Protein AF-A0A1G1JR77-F1 (afdb_monomer_lite)

Foldseek 3Di:
DDPDDDDFDDLVNLCCVVVLAPPVLQVVLVVVQVVCCVPPVDRDDSVVSCVVVVSHPLVVSLVSCVVSVVPPSVVVCVVVCVVVPDD

Radius of gyration: 13.39 Å; chains: 1; bounding box: 30×34×34 Å

pLDDT: mean 76.09, std 19.36, range [32.31, 93.94]

Sequence (87 aa):
MALFRRDRKKFGEMLIEKGLATKTDIEEALKVQKEIYETKRIQKKIGVILHEKGIIDLDSIDDVLNEQKHFNGFILKGLIYSIFHSK

Secondary structure (DSSP, 8-state):
-----SSS--HHHHHHHTTSS-HHHHHHHHHHHHHHHHHH-----HHHHHHHTTSS-HHHHHHHHHHTT---HHHHHHHHHHHHS--

Structure (mmCIF, N/CA/C/O backbone):
data_AF-A0A1G1JR77-F1
#
_entry.id   AF-A0A1G1JR77-F1
#
loop_
_atom_site.group_PDB
_atom_site.id
_atom_site.type_symbol
_atom_site.label_atom_id
_atom_site.label_alt_id
_atom_site.label_comp_id
_atom_site.label_asym_id
_atom_site.label_entity_id
_atom_site.label_seq_id
_atom_site.pdbx_PDB_ins_code
_atom_site.Cartn_x
_atom_site.Cartn_y
_atom_site.Cartn_z
_atom_site.occupancy
_atom_site.B_iso_or_equiv
_atom_site.auth_seq_id
_atom_site.auth_comp_id
_atom_site.auth_asym_id
_atom_site.auth_atom_id
_atom_site.pdbx_PDB_model_num
ATOM 1 N N . MET A 1 1 ? 8.643 14.247 13.125 1.00 32.41 1 MET A N 1
ATOM 2 C CA . MET A 1 1 ? 8.109 15.319 12.253 1.00 32.41 1 MET A CA 1
ATOM 3 C C . MET A 1 1 ? 7.524 14.679 11.015 1.00 32.41 1 MET A C 1
ATOM 5 O O . MET A 1 1 ? 8.278 14.111 10.239 1.00 32.41 1 MET A O 1
ATOM 9 N N . ALA A 1 2 ? 6.205 14.713 10.850 1.00 32.31 2 ALA A N 1
ATOM 10 C CA . ALA A 1 2 ? 5.565 14.141 9.678 1.00 32.31 2 ALA A CA 1
ATOM 11 C C . ALA A 1 2 ? 4.808 15.242 8.928 1.00 32.31 2 ALA A C 1
ATOM 13 O O . ALA A 1 2 ? 3.867 15.840 9.446 1.00 32.31 2 ALA A O 1
ATOM 14 N N . LEU A 1 3 ? 5.303 15.560 7.730 1.00 37.03 3 LEU A N 1
ATOM 15 C CA . LEU A 1 3 ? 4.695 16.509 6.803 1.00 37.03 3 LEU A CA 1
ATOM 16 C C . LEU A 1 3 ? 3.396 15.907 6.249 1.00 37.03 3 LEU A C 1
ATOM 18 O O . LEU A 1 3 ? 3.390 15.219 5.228 1.00 37.03 3 LEU A O 1
ATOM 22 N N . PHE A 1 4 ? 2.279 16.171 6.919 1.00 42.62 4 PHE A N 1
ATOM 23 C CA . PHE A 1 4 ? 0.950 15.829 6.423 1.00 42.62 4 PHE A CA 1
ATOM 24 C C . PHE A 1 4 ? 0.217 17.121 6.065 1.00 42.62 4 PHE A C 1
ATOM 26 O O . PHE A 1 4 ? -0.356 17.793 6.919 1.00 42.62 4 PHE A O 1
ATOM 33 N N . ARG A 1 5 ? 0.290 17.508 4.782 1.00 39.62 5 ARG A N 1
ATOM 34 C CA . ARG A 1 5 ? -0.601 18.539 4.235 1.00 39.62 5 ARG A CA 1
ATOM 35 C C . ARG A 1 5 ? -2.052 18.075 4.401 1.00 39.62 5 ARG A C 1
ATOM 37 O O . ARG A 1 5 ? -2.366 16.926 4.094 1.00 39.62 5 ARG A O 1
ATOM 44 N N . ARG A 1 6 ? -2.873 18.997 4.908 1.00 46.06 6 ARG A N 1
ATOM 45 C CA . ARG A 1 6 ? -4.298 18.862 5.225 1.00 46.06 6 ARG A CA 1
ATOM 46 C C . ARG A 1 6 ? -5.143 18.597 3.966 1.00 46.06 6 ARG A C 1
ATOM 48 O O . ARG A 1 6 ? -4.763 18.990 2.866 1.00 46.06 6 ARG A O 1
ATOM 55 N N . ASP A 1 7 ? -6.273 17.929 4.200 1.00 44.88 7 ASP A N 1
ATOM 56 C CA . ASP A 1 7 ? -7.505 17.887 3.388 1.00 44.88 7 ASP A CA 1
ATOM 57 C C . ASP A 1 7 ? -7.810 16.697 2.461 1.00 44.88 7 ASP A C 1
ATOM 59 O O . ASP A 1 7 ? -8.848 16.701 1.807 1.00 44.88 7 ASP A O 1
ATOM 63 N N . ARG A 1 8 ? -7.048 15.595 2.492 1.00 51.16 8 ARG A N 1
ATOM 64 C CA . ARG A 1 8 ? -7.545 14.277 2.027 1.00 51.16 8 ARG A CA 1
ATOM 65 C C . ARG A 1 8 ? -6.971 13.155 2.891 1.00 51.16 8 ARG A C 1
ATOM 67 O O . ARG A 1 8 ? -5.749 13.075 3.001 1.00 51.16 8 ARG A O 1
ATOM 74 N N . LYS A 1 9 ? -7.820 12.284 3.463 1.00 59.62 9 LYS A N 1
ATOM 75 C CA . LYS A 1 9 ? -7.358 11.031 4.095 1.00 59.62 9 LYS A CA 1
ATOM 76 C C . LYS A 1 9 ? -6.493 10.278 3.085 1.00 59.62 9 LYS A C 1
ATOM 78 O O . LYS A 1 9 ? -6.892 10.104 1.925 1.00 59.62 9 LYS A O 1
ATOM 83 N N . LYS A 1 10 ? -5.272 9.909 3.475 1.00 76.88 10 LYS A N 1
ATOM 84 C CA . LYS A 1 10 ? -4.359 9.204 2.569 1.00 76.88 10 LYS A CA 1
ATOM 85 C C . LYS A 1 10 ? -4.834 7.760 2.430 1.00 76.88 10 LYS A C 1
ATOM 87 O O . LYS A 1 10 ? -5.242 7.151 3.409 1.00 76.88 10 LYS A O 1
ATOM 92 N N . PHE A 1 11 ? -4.725 7.196 1.229 1.00 83.56 11 PHE A N 1
ATOM 93 C CA . PHE A 1 11 ? -5.151 5.821 0.934 1.00 83.56 11 PHE A CA 1
ATOM 94 C C . PHE A 1 11 ? -4.610 4.809 1.963 1.00 83.56 11 PHE A C 1
ATOM 96 O O . PHE A 1 11 ? -5.366 4.020 2.511 1.00 83.56 11 PHE A O 1
ATOM 103 N N . GLY A 1 12 ? -3.321 4.906 2.313 1.00 86.44 12 GLY A N 1
ATOM 104 C CA . GLY A 1 12 ? -2.709 4.036 3.324 1.00 86.44 12 GLY A CA 1
ATOM 105 C C . GLY A 1 12 ? -3.286 4.191 4.738 1.00 86.44 12 GLY A C 1
ATOM 106 O O . GLY A 1 12 ? -3.331 3.214 5.470 1.00 86.44 12 GLY A O 1
ATOM 107 N N . GLU A 1 13 ? -3.768 5.377 5.123 1.00 87.75 13 GLU A N 1
ATOM 108 C CA . GLU A 1 13 ? -4.437 5.578 6.420 1.00 87.75 13 GLU A CA 1
ATOM 109 C C . GLU A 1 13 ? -5.804 4.887 6.430 1.00 87.75 13 GLU A C 1
ATOM 111 O O . GLU A 1 13 ? -6.135 4.215 7.400 1.00 87.75 13 GLU A O 1
ATOM 116 N N . MET A 1 14 ? -6.555 4.973 5.326 1.00 88.75 14 MET A N 1
ATOM 117 C CA . MET A 1 14 ? -7.845 4.287 5.186 1.00 88.75 14 MET A CA 1
ATOM 118 C C . MET A 1 14 ? -7.693 2.762 5.237 1.00 88.75 14 MET A C 1
ATOM 120 O O . MET A 1 14 ? -8.530 2.088 5.829 1.00 88.75 14 MET A O 1
ATOM 124 N N . LEU A 1 15 ? -6.614 2.215 4.662 1.00 90.19 15 LEU A N 1
ATOM 125 C CA . LEU A 1 15 ? -6.318 0.782 4.760 1.00 90.19 15 LEU A CA 1
ATOM 126 C C . LEU A 1 15 ? -6.071 0.338 6.204 1.00 90.19 15 LEU A C 1
ATOM 128 O O . LEU A 1 15 ? -6.581 -0.703 6.615 1.00 90.19 15 LEU A O 1
ATOM 132 N N . ILE A 1 16 ? -5.332 1.140 6.976 1.00 91.06 16 ILE A N 1
ATOM 133 C CA . ILE A 1 16 ? -5.059 0.854 8.389 1.00 91.06 16 ILE A CA 1
ATOM 134 C C . ILE A 1 16 ? -6.339 0.950 9.218 1.00 91.06 16 ILE A C 1
ATOM 136 O O . ILE A 1 16 ? -6.631 0.049 9.999 1.00 91.06 16 ILE A O 1
ATOM 140 N N . GLU A 1 17 ? -7.130 2.008 9.029 1.00 90.38 17 GLU A N 1
ATOM 141 C CA . GLU A 1 17 ? -8.401 2.200 9.741 1.00 90.38 17 GLU A CA 1
ATOM 142 C C . GLU A 1 17 ? -9.395 1.057 9.491 1.00 90.38 17 GLU A C 1
ATOM 144 O O . GLU A 1 17 ? -10.162 0.704 10.383 1.00 90.38 17 GLU A O 1
ATOM 149 N N . LYS A 1 18 ? -9.368 0.458 8.295 1.00 89.69 18 LYS A N 1
ATOM 150 C CA . LYS A 1 18 ? -10.222 -0.677 7.918 1.00 89.69 18 LYS A CA 1
ATOM 151 C C . LYS A 1 18 ? -9.648 -2.043 8.300 1.00 89.69 18 LYS A C 1
ATOM 153 O O . LYS A 1 18 ? -10.297 -3.051 8.045 1.00 89.69 18 LYS A O 1
ATOM 158 N N . GLY A 1 19 ? -8.446 -2.098 8.878 1.00 92.44 19 GLY A N 1
ATOM 159 C CA . GLY A 1 19 ? -7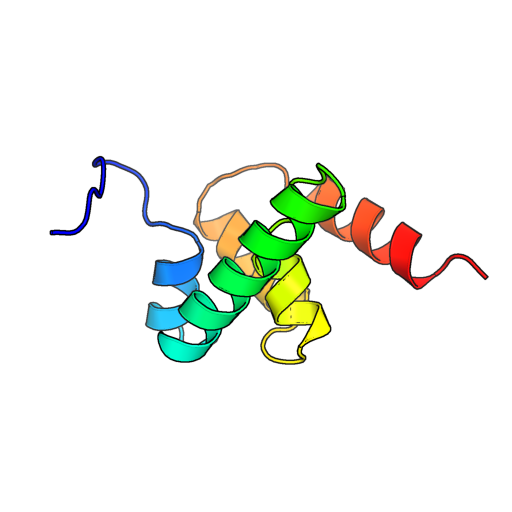.774 -3.357 9.212 1.00 92.44 19 GLY A CA 1
ATOM 160 C C . GLY A 1 19 ? -7.302 -4.164 7.996 1.00 92.44 19 GLY A C 1
ATOM 161 O O . GLY A 1 19 ? -6.999 -5.343 8.140 1.00 92.44 19 GLY A O 1
ATOM 162 N N . LEU A 1 20 ? -7.230 -3.542 6.814 1.00 92.69 20 LEU A N 1
ATOM 163 C CA . LEU A 1 20 ? -6.810 -4.177 5.556 1.00 92.69 20 LEU A CA 1
ATOM 164 C C . LEU A 1 20 ? -5.285 -4.222 5.395 1.00 92.69 20 LEU A C 1
ATOM 166 O O . LEU A 1 20 ? -4.765 -4.982 4.589 1.00 92.69 20 LEU A O 1
ATOM 170 N N . ALA A 1 21 ? -4.564 -3.368 6.120 1.00 92.81 21 ALA A N 1
ATOM 171 C CA . ALA A 1 21 ? -3.108 -3.366 6.165 1.00 92.81 21 ALA A CA 1
ATOM 172 C C . ALA A 1 21 ? -2.632 -2.807 7.506 1.00 92.81 21 ALA A C 1
ATOM 174 O O . ALA A 1 21 ? -3.267 -1.926 8.086 1.00 92.81 21 ALA A O 1
ATOM 175 N N . THR A 1 22 ? -1.485 -3.263 7.993 1.00 93.94 22 THR A N 1
ATOM 176 C CA . THR A 1 22 ? -0.848 -2.667 9.167 1.00 93.94 22 THR A CA 1
ATOM 177 C C . THR A 1 22 ? -0.012 -1.450 8.781 1.00 93.94 22 THR A C 1
ATOM 179 O O . THR A 1 22 ? 0.362 -1.245 7.625 1.00 93.94 22 THR A O 1
ATOM 182 N N . LYS A 1 23 ? 0.356 -0.631 9.771 1.00 91.06 23 LYS A N 1
ATOM 183 C CA . LYS A 1 23 ? 1.302 0.470 9.552 1.00 91.06 23 LYS A CA 1
ATOM 184 C C . LYS A 1 23 ? 2.636 -0.024 8.975 1.00 91.06 23 LYS A C 1
ATOM 186 O O . LYS A 1 23 ? 3.185 0.633 8.094 1.00 91.06 23 LYS A O 1
ATOM 191 N N . THR A 1 24 ? 3.121 -1.176 9.440 1.00 93.25 24 THR A N 1
ATOM 192 C CA . THR A 1 24 ? 4.349 -1.808 8.942 1.00 93.25 24 THR A CA 1
ATOM 193 C C . THR A 1 24 ? 4.229 -2.154 7.461 1.00 93.25 24 THR A C 1
ATOM 195 O O . THR A 1 24 ? 5.116 -1.805 6.687 1.00 93.25 24 THR A O 1
ATOM 198 N N . ASP A 1 25 ? 3.099 -2.730 7.046 1.00 93.75 25 ASP A N 1
ATOM 199 C CA . ASP A 1 25 ? 2.837 -3.068 5.641 1.00 93.75 25 ASP A CA 1
ATOM 200 C C . ASP A 1 25 ? 2.884 -1.830 4.739 1.00 93.75 25 ASP A C 1
ATOM 202 O O . ASP A 1 25 ? 3.494 -1.840 3.666 1.00 93.75 25 ASP A O 1
ATOM 206 N N . ILE A 1 26 ? 2.282 -0.726 5.194 1.00 92.50 26 ILE A N 1
ATOM 207 C CA . ILE A 1 26 ? 2.306 0.549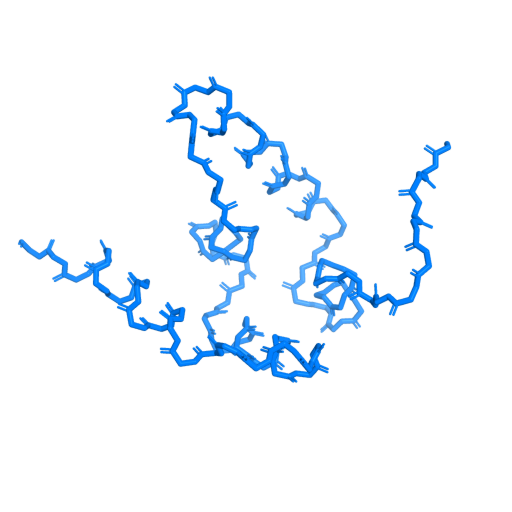 4.469 1.00 92.50 26 ILE A CA 1
ATOM 208 C C . ILE A 1 26 ? 3.733 1.101 4.371 1.00 92.50 26 ILE A C 1
ATOM 210 O O . ILE A 1 26 ? 4.146 1.559 3.304 1.00 92.50 26 ILE A O 1
ATOM 214 N N . GLU A 1 27 ? 4.502 1.064 5.459 1.00 91.69 27 GLU A N 1
ATOM 215 C CA . GLU A 1 27 ? 5.888 1.537 5.469 1.00 91.69 27 GLU A CA 1
ATOM 216 C C . GLU A 1 27 ? 6.788 0.712 4.542 1.00 91.69 27 GLU A C 1
ATOM 218 O O . GLU A 1 27 ? 7.592 1.279 3.798 1.00 91.69 27 GLU A O 1
ATOM 223 N N . GLU A 1 28 ? 6.636 -0.612 4.530 1.00 92.88 28 GLU A N 1
ATOM 224 C CA . GLU A 1 28 ? 7.350 -1.481 3.597 1.00 92.88 28 GLU A CA 1
ATOM 225 C C . GLU A 1 28 ? 6.969 -1.207 2.144 1.00 92.88 28 GLU A C 1
ATOM 227 O O . GLU A 1 28 ? 7.846 -1.070 1.289 1.00 92.88 28 GLU A O 1
ATOM 232 N N . ALA A 1 29 ? 5.675 -1.077 1.851 1.00 90.88 29 ALA A N 1
ATOM 233 C CA . ALA A 1 29 ? 5.216 -0.794 0.499 1.00 90.88 29 ALA A CA 1
ATOM 234 C C . ALA A 1 29 ? 5.720 0.571 -0.007 1.00 90.88 29 ALA A C 1
ATOM 236 O O . ALA A 1 29 ? 6.055 0.701 -1.185 1.00 90.88 29 ALA A O 1
ATOM 237 N N . LEU A 1 30 ? 5.852 1.573 0.871 1.00 89.81 30 LEU A N 1
ATOM 238 C CA . LEU A 1 30 ? 6.472 2.864 0.544 1.00 89.81 30 LEU A CA 1
ATOM 239 C C . LEU A 1 30 ? 7.975 2.746 0.263 1.00 89.81 30 LEU A C 1
ATOM 241 O O . LEU A 1 30 ? 8.469 3.396 -0.661 1.00 89.81 30 LEU A O 1
ATOM 245 N N . LYS A 1 31 ? 8.706 1.918 1.022 1.00 92.19 31 LYS A N 1
ATOM 246 C CA . LYS A 1 31 ? 10.128 1.641 0.751 1.00 92.19 31 L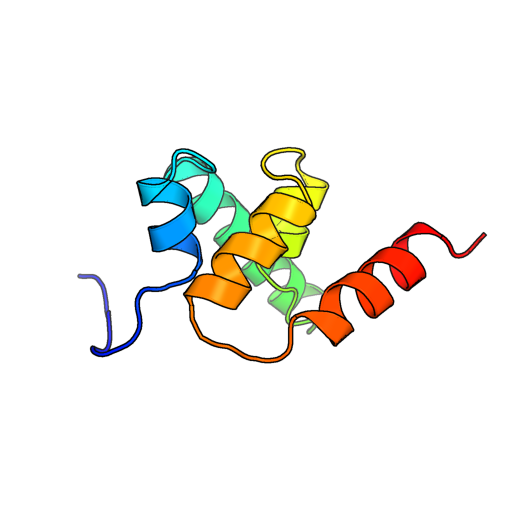YS A CA 1
ATOM 247 C C . LYS A 1 31 ? 10.300 1.010 -0.631 1.00 92.19 31 LYS A C 1
ATOM 249 O O . LYS A 1 31 ? 11.075 1.523 -1.433 1.00 92.19 31 LYS A O 1
ATOM 254 N N . VAL A 1 32 ? 9.505 -0.016 -0.938 1.00 92.50 32 VAL A N 1
ATOM 255 C CA . VAL A 1 32 ? 9.514 -0.685 -2.249 1.00 92.50 32 VAL A CA 1
ATOM 256 C C . VAL A 1 32 ? 9.123 0.284 -3.368 1.00 92.50 32 VAL A C 1
ATOM 258 O O . VAL A 1 32 ? 9.768 0.320 -4.411 1.00 92.50 32 VAL A O 1
ATOM 261 N N . GLN A 1 33 ? 8.103 1.124 -3.165 1.00 89.25 33 GLN A N 1
ATOM 262 C CA . GLN A 1 33 ? 7.708 2.145 -4.142 1.00 89.25 33 GLN A CA 1
ATOM 263 C C . GLN A 1 33 ? 8.866 3.096 -4.467 1.00 89.25 33 GLN A C 1
ATOM 265 O O . GLN A 1 33 ? 9.097 3.410 -5.637 1.00 89.25 33 GLN A O 1
ATOM 270 N N . LYS A 1 34 ? 9.579 3.556 -3.432 1.00 88.62 34 LYS A N 1
ATOM 271 C CA . LYS A 1 34 ? 10.731 4.445 -3.576 1.00 88.62 34 LYS A CA 1
ATOM 272 C C . LYS A 1 34 ? 11.860 3.758 -4.344 1.00 88.62 34 LYS A C 1
ATOM 274 O O . LYS A 1 34 ? 12.359 4.335 -5.303 1.00 88.62 34 LYS A O 1
ATOM 279 N N . GLU A 1 35 ? 12.197 2.524 -3.985 1.00 93.50 35 GLU A N 1
ATOM 280 C CA . GLU A 1 35 ? 13.231 1.734 -4.662 1.00 93.50 35 GLU A CA 1
ATOM 281 C C . GLU A 1 35 ? 12.900 1.500 -6.145 1.00 93.50 35 GLU A C 1
ATOM 283 O O . GLU A 1 35 ? 13.746 1.703 -7.017 1.00 93.50 35 GLU A O 1
ATOM 288 N N . ILE A 1 36 ? 11.650 1.146 -6.467 1.00 89.12 36 ILE A N 1
ATOM 289 C CA . ILE A 1 36 ? 11.188 0.984 -7.856 1.00 89.12 36 ILE A CA 1
ATOM 290 C C . ILE A 1 36 ? 11.324 2.297 -8.631 1.00 89.12 36 ILE A C 1
ATOM 292 O O . ILE A 1 36 ? 11.738 2.295 -9.791 1.00 89.12 36 ILE A O 1
ATOM 296 N N . TYR A 1 37 ? 10.993 3.429 -8.012 1.00 87.38 37 TYR A N 1
ATOM 297 C CA . TYR A 1 37 ? 11.159 4.724 -8.657 1.00 87.38 37 TYR A CA 1
ATOM 298 C C . TYR A 1 37 ? 12.636 5.078 -8.869 1.00 87.38 37 TYR A C 1
ATOM 300 O O . TYR A 1 37 ? 13.001 5.571 -9.933 1.00 87.38 37 TYR A O 1
ATOM 308 N N . GLU A 1 38 ? 13.503 4.815 -7.896 1.00 93.06 38 GLU A N 1
ATOM 309 C CA . GLU A 1 38 ? 14.936 5.105 -8.001 1.00 93.06 38 GLU A CA 1
ATOM 310 C C . GLU A 1 38 ? 15.623 4.241 -9.065 1.00 93.06 38 GLU A C 1
ATOM 312 O O . GLU A 1 38 ? 16.430 4.753 -9.839 1.00 93.06 38 GLU A O 1
ATOM 317 N N . THR A 1 39 ? 15.252 2.963 -9.156 1.00 93.94 39 THR A N 1
ATOM 318 C CA . THR A 1 39 ? 15.869 1.991 -10.073 1.00 93.94 39 THR A CA 1
ATOM 319 C C . THR A 1 39 ? 15.269 2.014 -11.476 1.00 93.94 39 THR A C 1
ATOM 321 O O . THR A 1 39 ? 15.998 1.915 -12.459 1.00 93.94 39 THR A O 1
ATOM 324 N N . LYS A 1 40 ? 13.943 2.149 -11.593 1.00 93.12 40 LYS A N 1
ATOM 325 C CA . LYS A 1 40 ? 13.214 2.017 -12.867 1.00 93.12 40 LYS A CA 1
ATOM 326 C C . LYS A 1 40 ? 12.587 3.321 -13.350 1.00 93.12 40 LYS A C 1
ATOM 328 O O . LYS A 1 40 ? 12.056 3.347 -14.453 1.00 93.12 40 LYS A O 1
ATOM 333 N N . ARG A 1 41 ? 12.604 4.392 -12.543 1.00 91.06 41 ARG A N 1
ATOM 334 C CA . ARG A 1 41 ? 11.891 5.663 -12.811 1.00 91.06 41 ARG A CA 1
ATOM 335 C C . ARG A 1 41 ? 10.383 5.490 -13.022 1.00 91.06 41 ARG A C 1
ATOM 337 O O . ARG A 1 41 ? 9.731 6.343 -13.616 1.00 91.06 41 ARG A O 1
ATOM 344 N N . ILE A 1 42 ? 9.809 4.414 -12.479 1.00 85.12 42 ILE A N 1
ATOM 345 C CA . ILE A 1 42 ? 8.377 4.106 -12.561 1.00 85.12 42 ILE A CA 1
ATOM 346 C C . ILE A 1 42 ? 7.703 4.480 -11.243 1.00 85.12 42 ILE A C 1
ATOM 348 O O . ILE A 1 42 ? 8.076 3.989 -10.178 1.00 85.12 42 ILE A O 1
ATOM 352 N N . GLN A 1 43 ? 6.660 5.308 -11.303 1.00 81.75 43 GLN A N 1
ATOM 353 C CA . GLN A 1 43 ? 5.848 5.636 -10.133 1.00 81.75 43 GLN A CA 1
ATOM 3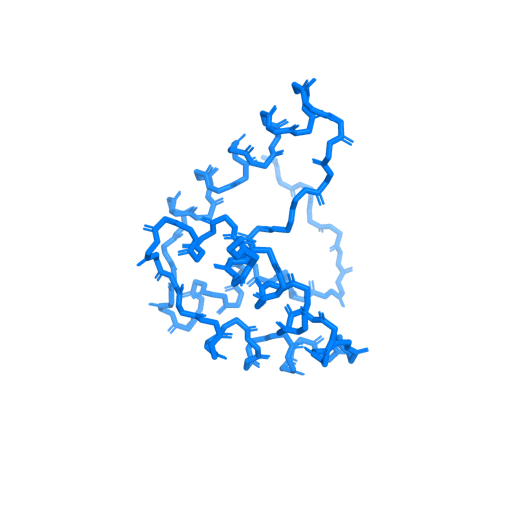54 C C . GLN A 1 43 ? 4.740 4.593 -9.927 1.00 81.75 43 GLN A C 1
ATOM 356 O O . GLN A 1 43 ? 3.581 4.793 -10.294 1.00 81.75 43 GLN A O 1
ATOM 361 N N . LYS A 1 44 ? 5.097 3.458 -9.323 1.00 85.19 44 LYS A N 1
ATOM 362 C CA . LYS A 1 44 ? 4.138 2.391 -9.009 1.00 85.19 44 LYS A CA 1
ATOM 363 C C . LYS A 1 44 ? 3.194 2.814 -7.881 1.00 85.19 44 LYS A C 1
ATOM 365 O O . LYS A 1 44 ? 3.622 3.460 -6.930 1.00 85.19 44 LYS A O 1
ATOM 370 N N . LYS A 1 45 ? 1.903 2.482 -7.958 1.00 86.12 45 LYS A N 1
ATOM 371 C CA . LYS A 1 45 ? 0.929 2.799 -6.894 1.00 86.12 45 LYS A CA 1
ATOM 372 C C . LYS A 1 45 ? 1.115 1.860 -5.698 1.00 86.12 45 LYS A C 1
ATOM 374 O O . LYS A 1 45 ? 1.361 0.674 -5.887 1.00 86.12 45 LYS A O 1
ATOM 379 N N . ILE A 1 46 ? 0.936 2.376 -4.480 1.00 85.88 46 ILE A N 1
ATOM 380 C CA . ILE A 1 46 ? 1.132 1.587 -3.253 1.00 85.88 46 ILE A CA 1
ATOM 381 C C . ILE A 1 46 ? 0.145 0.416 -3.137 1.00 85.88 46 ILE A C 1
ATOM 383 O O . ILE A 1 46 ? 0.554 -0.668 -2.749 1.00 85.88 46 ILE A O 1
ATOM 387 N N . GLY A 1 47 ? -1.114 0.596 -3.562 1.00 87.44 47 GLY A N 1
ATOM 388 C CA . GLY A 1 47 ? -2.109 -0.484 -3.579 1.00 87.44 47 GLY A CA 1
ATOM 389 C C . GLY A 1 47 ? -1.671 -1.677 -4.432 1.00 87.44 47 GLY A C 1
ATOM 390 O O . GLY A 1 47 ? -1.806 -2.812 -4.005 1.00 87.44 47 GLY A O 1
ATOM 391 N N . VAL A 1 48 ? -1.032 -1.432 -5.582 1.00 87.00 48 VAL A N 1
ATOM 392 C CA . VAL A 1 48 ? -0.505 -2.509 -6.441 1.00 87.00 48 VAL A CA 1
ATOM 393 C C . VAL A 1 48 ? 0.618 -3.277 -5.741 1.00 87.00 48 VAL A C 1
ATOM 395 O O . VAL A 1 48 ? 0.671 -4.495 -5.830 1.00 87.00 48 VAL A O 1
ATOM 398 N N . ILE A 1 49 ? 1.499 -2.581 -5.018 1.00 90.62 49 ILE A N 1
ATOM 399 C CA . ILE A 1 49 ? 2.600 -3.214 -4.273 1.00 90.62 49 ILE A CA 1
ATOM 400 C C . ILE A 1 49 ? 2.060 -4.066 -3.118 1.00 90.62 49 ILE A C 1
ATOM 402 O O . ILE A 1 49 ? 2.544 -5.171 -2.892 1.00 90.62 49 ILE A O 1
ATOM 406 N N . LEU A 1 50 ? 1.056 -3.565 -2.394 1.00 90.38 50 LEU A N 1
ATOM 407 C CA . LEU A 1 50 ? 0.400 -4.313 -1.318 1.00 90.38 50 LEU A CA 1
ATOM 408 C C . LEU A 1 50 ? -0.321 -5.553 -1.862 1.00 90.38 50 LEU A C 1
ATOM 410 O O . LEU A 1 50 ? -0.251 -6.615 -1.247 1.00 90.38 50 LEU A O 1
ATOM 414 N N . HIS A 1 51 ? -0.950 -5.438 -3.034 1.00 92.94 51 HIS A N 1
ATOM 415 C CA . HIS A 1 51 ? -1.593 -6.565 -3.701 1.00 92.94 51 HIS A CA 1
ATOM 416 C C . HIS A 1 51 ? -0.593 -7.636 -4.144 1.00 92.94 51 HIS A C 1
ATOM 418 O O . HIS A 1 51 ? -0.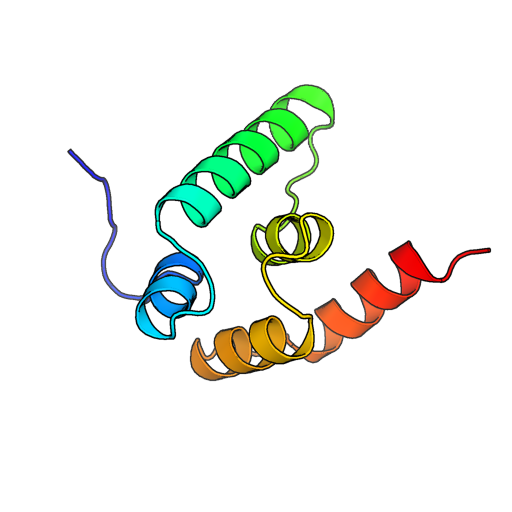778 -8.813 -3.856 1.00 92.94 51 HIS A O 1
ATOM 424 N N . GLU A 1 52 ? 0.516 -7.232 -4.766 1.00 90.56 52 GLU A N 1
ATOM 425 C CA . GLU A 1 52 ? 1.601 -8.145 -5.151 1.00 90.56 52 GLU A CA 1
ATOM 426 C C . GLU A 1 52 ? 2.234 -8.870 -3.960 1.00 90.56 52 GLU A C 1
ATOM 428 O O . GLU A 1 52 ? 2.709 -9.993 -4.104 1.00 90.56 52 GLU A O 1
ATOM 433 N N . LYS A 1 53 ? 2.232 -8.241 -2.781 1.00 90.44 53 LYS A N 1
ATOM 434 C CA . LYS A 1 53 ? 2.675 -8.852 -1.521 1.00 90.44 53 LYS A CA 1
ATOM 435 C C . LYS A 1 53 ? 1.617 -9.760 -0.876 1.00 90.44 53 LYS A C 1
ATOM 437 O O . LYS A 1 53 ? 1.906 -10.355 0.155 1.00 90.44 53 LYS A O 1
ATOM 442 N N . GLY A 1 54 ? 0.413 -9.861 -1.446 1.00 91.75 54 GLY A N 1
ATOM 443 C CA . GLY A 1 54 ? -0.692 -10.654 -0.899 1.00 91.75 54 GLY A CA 1
ATOM 444 C C . GLY A 1 54 ? -1.330 -10.062 0.362 1.00 91.75 54 GLY A C 1
ATOM 445 O O . GLY A 1 54 ? -2.029 -10.774 1.073 1.00 91.75 54 GLY A O 1
ATOM 446 N N . ILE A 1 55 ? -1.080 -8.782 0.654 1.00 92.62 55 ILE A N 1
ATOM 447 C CA . ILE A 1 55 ? -1.565 -8.108 1.872 1.00 92.62 55 ILE A CA 1
ATOM 448 C C . ILE A 1 55 ? -3.016 -7.653 1.700 1.00 92.62 55 ILE A C 1
ATOM 450 O O . ILE A 1 55 ? -3.789 -7.666 2.650 1.00 92.62 55 ILE A O 1
ATOM 454 N N . ILE A 1 56 ? -3.385 -7.254 0.482 1.00 91.31 56 ILE A N 1
ATOM 455 C CA . ILE A 1 56 ? -4.719 -6.754 0.150 1.00 91.31 56 ILE A CA 1
ATOM 456 C C . ILE A 1 56 ? -5.162 -7.293 -1.213 1.00 91.31 56 ILE A C 1
ATOM 458 O O . ILE A 1 56 ? -4.356 -7.453 -2.133 1.00 91.31 56 ILE A O 1
ATOM 462 N N . ASP A 1 57 ? -6.447 -7.577 -1.365 1.00 90.31 57 ASP A N 1
ATOM 463 C CA . ASP A 1 57 ? -7.044 -7.956 -2.641 1.00 90.31 57 ASP A CA 1
ATOM 464 C C . ASP A 1 57 ? -7.442 -6.726 -3.481 1.00 90.31 57 ASP A C 1
ATOM 466 O O . ASP A 1 57 ? -7.466 -5.583 -3.017 1.00 90.31 57 ASP A O 1
ATOM 470 N N . LEU A 1 58 ? -7.729 -6.959 -4.762 1.00 85.38 58 LEU A N 1
ATOM 471 C CA . LEU A 1 58 ? -8.070 -5.885 -5.695 1.00 85.38 58 LEU A CA 1
ATOM 472 C C . LEU A 1 58 ? -9.430 -5.249 -5.413 1.00 85.38 58 LEU A C 1
ATOM 474 O O . LEU A 1 58 ? -9.587 -4.063 -5.700 1.00 85.38 58 LEU A O 1
ATOM 478 N N . ASP A 1 59 ? -10.387 -5.999 -4.869 1.00 87.69 59 ASP A N 1
ATOM 479 C CA . ASP A 1 59 ? -11.721 -5.478 -4.579 1.00 87.69 59 ASP A CA 1
ATOM 480 C C . ASP A 1 59 ? -11.669 -4.541 -3.366 1.00 87.69 59 ASP A C 1
ATOM 482 O O . ASP A 1 59 ? -12.152 -3.413 -3.449 1.00 87.69 59 ASP A O 1
ATOM 486 N N . SER A 1 60 ? -10.922 -4.905 -2.322 1.00 87.69 60 SER A N 1
ATOM 487 C CA . SER A 1 60 ? -10.635 -4.024 -1.183 1.00 87.69 60 SER A CA 1
ATOM 488 C C . SER A 1 60 ? -9.928 -2.724 -1.588 1.00 87.69 60 SER A C 1
ATOM 490 O O . SER A 1 60 ? -10.205 -1.658 -1.032 1.00 87.69 60 SER A O 1
ATOM 492 N N . ILE A 1 61 ? -9.006 -2.772 -2.559 1.00 86.81 61 ILE A N 1
ATOM 493 C CA . ILE A 1 61 ? -8.373 -1.556 -3.099 1.00 86.81 61 ILE A CA 1
ATOM 494 C C . ILE A 1 61 ? -9.415 -0.666 -3.786 1.00 86.81 61 ILE A C 1
ATOM 496 O O . ILE A 1 61 ? -9.399 0.550 -3.584 1.00 86.81 61 ILE A O 1
ATOM 500 N N . ASP A 1 62 ? -10.284 -1.257 -4.606 1.00 85.38 62 ASP A N 1
ATOM 501 C CA . ASP A 1 62 ? -11.324 -0.550 -5.358 1.00 85.38 62 ASP A CA 1
ATOM 502 C C . ASP A 1 62 ? -12.304 0.151 -4.407 1.00 85.38 62 ASP A C 1
ATOM 504 O O . ASP A 1 62 ? -12.511 1.361 -4.510 1.00 85.38 62 ASP A O 1
ATOM 508 N N . ASP A 1 63 ? -12.789 -0.568 -3.393 1.00 86.75 63 ASP A N 1
ATOM 509 C CA . ASP A 1 63 ? -13.701 -0.052 -2.370 1.00 86.75 63 ASP A CA 1
ATOM 510 C C . ASP A 1 63 ? -13.123 1.167 -1.645 1.00 86.75 63 ASP A C 1
ATOM 512 O O . ASP A 1 63 ? -13.779 2.203 -1.494 1.00 86.75 63 ASP A O 1
ATOM 516 N N . VAL A 1 64 ? -11.854 1.081 -1.242 1.00 86.44 64 VAL A N 1
ATOM 517 C CA . VAL A 1 64 ? -11.168 2.161 -0.525 1.00 86.44 64 VAL A CA 1
ATOM 518 C C . VAL A 1 64 ? -10.942 3.370 -1.434 1.00 86.44 64 VAL A C 1
ATOM 520 O O . VAL A 1 64 ? -11.091 4.509 -0.986 1.00 86.44 64 VAL A O 1
ATOM 523 N N . LEU A 1 65 ? -10.605 3.160 -2.710 1.00 82.62 65 LEU A N 1
ATOM 524 C CA . LEU A 1 65 ? -10.429 4.249 -3.680 1.00 82.62 65 LEU A CA 1
ATOM 525 C C . LEU A 1 65 ? -11.754 4.940 -4.030 1.00 82.62 65 LEU A C 1
ATOM 527 O O . LEU A 1 65 ? -11.785 6.170 -4.152 1.00 82.62 65 LEU A O 1
ATOM 531 N N . ASN A 1 66 ? -12.840 4.173 -4.142 1.00 82.19 66 ASN A N 1
ATOM 532 C CA . ASN A 1 66 ? -14.188 4.700 -4.339 1.00 82.19 66 ASN A CA 1
ATOM 533 C C . ASN A 1 66 ? -14.610 5.568 -3.149 1.00 82.19 66 ASN A C 1
ATOM 535 O O . ASN A 1 66 ? -15.085 6.692 -3.334 1.00 82.19 66 ASN A O 1
ATOM 539 N N . GLU A 1 67 ? -14.359 5.103 -1.923 1.00 81.19 67 GLU A N 1
ATOM 540 C CA . GLU A 1 67 ? -14.632 5.864 -0.701 1.00 81.19 67 GLU A CA 1
ATOM 541 C C . GLU A 1 67 ? -13.759 7.122 -0.584 1.00 81.19 67 GLU A C 1
ATOM 543 O O . GLU A 1 67 ? -14.228 8.172 -0.136 1.00 81.19 67 GLU A O 1
ATOM 548 N N . GLN A 1 68 ? -12.514 7.071 -1.067 1.00 70.88 68 GLN A N 1
ATOM 549 C CA . GLN A 1 68 ? -11.619 8.230 -1.129 1.00 70.88 68 GLN A CA 1
ATOM 550 C C . GLN A 1 68 ? -12.133 9.332 -2.089 1.00 70.88 68 GLN A C 1
ATOM 552 O O . GLN A 1 68 ? -11.540 10.413 -2.169 1.00 70.88 68 GLN A O 1
ATOM 557 N N . LYS A 1 69 ? -13.245 9.093 -2.809 1.00 67.69 69 LYS A N 1
ATOM 558 C CA . LYS A 1 69 ? -13.846 9.973 -3.828 1.00 67.69 69 LYS A CA 1
ATOM 559 C C . LYS A 1 69 ? -12.866 10.349 -4.947 1.00 67.69 69 LYS A C 1
ATOM 561 O O . LYS A 1 69 ? -12.983 11.409 -5.564 1.00 67.69 69 LYS A O 1
ATOM 566 N N . HIS A 1 70 ? -11.885 9.490 -5.229 1.00 57.59 70 HIS A N 1
ATOM 567 C CA . HIS A 1 70 ? -11.060 9.565 -6.437 1.00 57.59 70 HIS A CA 1
ATOM 568 C C . HIS A 1 70 ? -11.721 8.715 -7.518 1.00 57.59 70 HIS A C 1
ATOM 570 O O . HIS A 1 70 ? -11.414 7.540 -7.682 1.00 57.59 70 HIS A O 1
ATOM 576 N N . PHE A 1 71 ? -12.651 9.313 -8.264 1.00 47.59 71 PHE A N 1
ATOM 577 C CA . PHE A 1 71 ? -13.286 8.650 -9.401 1.00 47.59 71 PHE A CA 1
ATOM 578 C C . PHE A 1 71 ? -12.254 8.445 -10.525 1.00 47.59 71 PHE A C 1
ATOM 580 O O . PHE A 1 71 ? -11.986 9.356 -11.300 1.00 47.59 71 PHE A O 1
ATOM 587 N N . ASN A 1 72 ? -11.619 7.268 -10.532 1.00 50.69 72 ASN A N 1
ATOM 588 C CA . ASN A 1 72 ? -10.898 6.644 -11.654 1.00 50.69 72 ASN A CA 1
ATOM 589 C C . ASN A 1 72 ? -10.773 5.105 -11.464 1.00 50.69 72 ASN A C 1
ATOM 591 O O . AS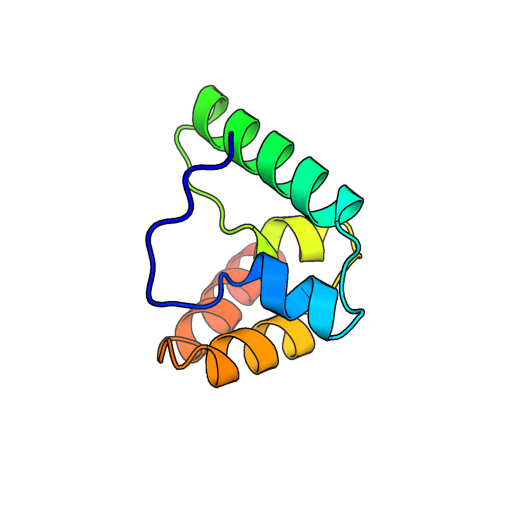N A 1 72 ? -9.877 4.476 -12.031 1.00 50.69 72 ASN A O 1
ATOM 595 N N . GLY A 1 73 ? -11.653 4.482 -10.660 1.00 48.03 73 GLY A N 1
ATOM 596 C CA . GLY A 1 73 ? -11.606 3.047 -10.308 1.00 48.03 73 GLY A CA 1
ATOM 597 C C . GLY A 1 73 ? -11.652 2.099 -11.516 1.00 48.03 73 GLY A C 1
ATOM 598 O O . GLY A 1 73 ? -10.962 1.083 -11.547 1.00 48.03 73 GLY A O 1
ATOM 599 N N . PHE A 1 74 ? -12.323 2.510 -12.597 1.00 50.31 74 PHE A N 1
ATOM 600 C CA . PHE A 1 74 ? -12.435 1.720 -13.829 1.00 50.31 74 PHE A CA 1
ATOM 601 C C . PHE A 1 74 ? -11.097 1.466 -14.556 1.00 50.31 74 PHE A C 1
ATOM 603 O O . PHE A 1 74 ? -10.971 0.477 -15.275 1.00 50.31 74 PHE A O 1
ATOM 610 N N . ILE A 1 75 ? -10.076 2.316 -14.372 1.00 53.72 75 ILE A N 1
ATOM 611 C CA . ILE A 1 75 ? -8.794 2.182 -15.091 1.00 53.72 75 ILE A CA 1
ATOM 612 C C . ILE A 1 75 ? -7.838 1.204 -14.386 1.00 53.72 75 ILE A C 1
ATOM 614 O O . ILE A 1 75 ? -7.038 0.537 -15.043 1.00 53.72 75 ILE A O 1
ATOM 618 N N . LEU A 1 76 ? -7.920 1.073 -13.057 1.00 52.56 76 LEU A N 1
ATOM 619 C CA . LEU A 1 76 ? -6.998 0.231 -12.287 1.00 52.56 76 LEU A CA 1
ATOM 620 C C . LEU A 1 76 ? -7.255 -1.261 -12.499 1.00 52.56 76 LEU A C 1
ATOM 622 O O . LEU A 1 76 ? -6.289 -1.981 -12.738 1.00 52.56 76 LEU A O 1
ATOM 626 N N . LYS A 1 77 ? -8.518 -1.716 -12.518 1.00 54.41 77 LYS A N 1
ATOM 627 C CA . LYS A 1 77 ? -8.829 -3.105 -12.894 1.00 54.41 77 LYS A CA 1
ATOM 628 C C . LYS A 1 77 ? -8.330 -3.396 -14.317 1.00 54.41 77 LYS A C 1
ATOM 630 O O . LYS A 1 77 ? -7.575 -4.341 -14.497 1.00 54.41 77 LYS A O 1
ATOM 635 N N . GLY A 1 78 ? -8.606 -2.538 -15.303 1.00 53.88 78 GLY A N 1
ATOM 636 C CA . GLY A 1 78 ? -8.134 -2.740 -16.684 1.00 53.88 78 GLY A CA 1
ATOM 637 C C . GLY A 1 78 ? -6.606 -2.830 -16.832 1.00 53.88 78 GLY A C 1
ATOM 638 O O . GLY A 1 78 ? -6.105 -3.732 -17.504 1.00 53.88 78 GLY A O 1
ATOM 639 N N . LEU A 1 79 ? -5.850 -1.942 -16.173 1.00 56.09 79 LEU A N 1
ATOM 640 C CA . LEU A 1 79 ? -4.381 -1.944 -16.219 1.00 56.09 79 LEU A CA 1
ATOM 641 C C . LEU A 1 79 ? -3.762 -3.108 -15.437 1.00 56.09 79 LEU A C 1
ATOM 643 O O . LEU A 1 79 ? -2.819 -3.724 -15.923 1.00 56.09 79 LEU A O 1
ATOM 647 N N . ILE A 1 80 ? -4.282 -3.429 -14.248 1.00 56.75 80 ILE A N 1
ATOM 648 C CA . ILE A 1 80 ? -3.763 -4.536 -13.434 1.00 56.75 80 ILE A CA 1
ATOM 649 C C . ILE A 1 80 ? -4.074 -5.871 -14.116 1.00 56.75 80 ILE A C 1
ATOM 651 O O . ILE A 1 80 ? -3.158 -6.661 -14.323 1.00 56.75 80 ILE A O 1
ATOM 655 N N . TYR A 1 81 ? -5.311 -6.100 -14.569 1.00 56.78 81 TYR A N 1
ATOM 656 C CA . TYR A 1 81 ? -5.643 -7.319 -15.313 1.00 56.78 81 TYR A CA 1
ATOM 657 C C . TYR A 1 81 ? -4.777 -7.464 -16.574 1.00 56.78 81 TYR A C 1
ATOM 659 O O . TYR A 1 81 ? -4.280 -8.555 -16.829 1.00 56.78 81 TYR A O 1
ATOM 667 N N . SER A 1 82 ? -4.495 -6.382 -17.311 1.00 54.44 82 SER A N 1
ATOM 668 C CA . SER A 1 82 ? -3.633 -6.444 -18.506 1.00 54.44 82 SER A CA 1
ATOM 669 C C . SER A 1 82 ? -2.163 -6.766 -18.195 1.00 54.44 82 SER A C 1
ATOM 671 O O . SER A 1 82 ? -1.509 -7.437 -18.988 1.00 54.44 82 SER A O 1
ATOM 673 N N . ILE A 1 83 ? -1.634 -6.325 -17.046 1.00 56.41 83 ILE A N 1
ATOM 674 C CA . ILE A 1 83 ? -0.256 -6.631 -16.617 1.00 56.41 83 ILE A CA 1
ATOM 675 C C . ILE A 1 83 ? -0.131 -8.086 -16.133 1.00 56.41 83 ILE A C 1
ATOM 677 O O . ILE A 1 83 ? 0.909 -8.703 -16.340 1.00 56.41 83 ILE A O 1
ATOM 681 N N . PHE A 1 84 ? -1.179 -8.647 -15.519 1.00 51.50 84 PHE A N 1
ATOM 682 C CA . PHE A 1 84 ? -1.158 -10.012 -14.973 1.00 51.50 84 PHE A CA 1
ATOM 683 C C . PHE A 1 84 ? -1.674 -11.100 -15.937 1.00 51.50 84 PHE A C 1
ATOM 685 O O . PHE A 1 84 ? -1.372 -12.269 -15.713 1.00 51.50 84 PHE A O 1
ATOM 692 N N . HIS A 1 85 ? -2.426 -10.760 -16.996 1.00 48.16 85 HIS A N 1
ATOM 693 C CA . HIS A 1 85 ? -2.969 -11.724 -17.978 1.00 48.16 85 HIS A CA 1
ATOM 694 C C . HIS A 1 85 ? -2.342 -11.670 -19.383 1.00 48.16 85 HIS A C 1
ATOM 696 O O . HIS A 1 85 ? -2.832 -12.354 -20.285 1.00 48.16 85 HIS A O 1
ATOM 702 N N . SER A 1 86 ? -1.245 -10.938 -19.600 1.00 37.81 86 SER A N 1
ATOM 703 C CA . SER A 1 86 ? -0.463 -11.131 -20.828 1.00 37.81 86 SER A CA 1
ATOM 704 C C . SER A 1 86 ? 0.326 -12.441 -20.725 1.00 37.81 86 SER A C 1
ATOM 706 O O . SER A 1 86 ? 1.399 -12.485 -20.124 1.00 37.81 86 SER A O 1
ATOM 708 N N . LYS A 1 87 ? -0.247 -13.514 -21.280 1.00 41.19 87 LYS A N 1
ATOM 709 C CA . LYS A 1 87 ? 0.533 -14.637 -21.814 1.00 41.19 87 LYS A CA 1
ATOM 710 C C . LYS A 1 87 ? 1.426 -14.167 -22.959 1.00 41.19 87 LYS A C 1
ATOM 712 O O . LYS A 1 87 ? 1.044 -13.179 -23.628 1.00 41.19 87 LYS A O 1
#